Protein AF-A0A523L6T7-F1 (afdb_monomer_lite)

Structure (mmCIF, N/CA/C/O backbone):
data_AF-A0A523L6T7-F1
#
_entry.id   AF-A0A523L6T7-F1
#
loop_
_atom_site.group_PDB
_atom_site.id
_atom_site.type_symbol
_atom_site.label_atom_id
_atom_site.label_alt_id
_atom_site.label_comp_id
_atom_site.label_asym_id
_atom_site.label_entity_id
_atom_site.label_seq_id
_atom_site.pdbx_PDB_ins_code
_atom_site.Cartn_x
_atom_site.Cartn_y
_atom_site.Cartn_z
_atom_site.occupancy
_atom_site.B_iso_or_equiv
_atom_site.auth_seq_id
_atom_site.auth_comp_id
_atom_site.auth_asym_id
_atom_site.auth_atom_id
_atom_site.pdbx_PDB_model_num
ATOM 1 N N . MET A 1 1 ? 24.513 6.303 -35.210 1.00 67.12 1 MET A N 1
ATOM 2 C CA . MET A 1 1 ? 23.893 5.967 -33.908 1.00 67.12 1 MET A CA 1
ATOM 3 C C . MET A 1 1 ? 23.710 4.453 -33.846 1.00 67.12 1 MET A C 1
ATOM 5 O O . MET A 1 1 ? 23.178 3.902 -34.801 1.00 67.12 1 MET A O 1
ATOM 9 N N . ASN A 1 2 ? 24.166 3.759 -32.798 1.00 84.56 2 ASN A N 1
ATOM 10 C CA . ASN A 1 2 ? 23.960 2.308 -32.681 1.00 84.56 2 ASN A CA 1
ATOM 11 C C . ASN A 1 2 ? 22.565 2.016 -32.095 1.00 84.56 2 ASN A C 1
ATOM 13 O O . ASN A 1 2 ? 22.402 1.861 -30.887 1.00 84.56 2 ASN A O 1
ATOM 17 N N . TYR A 1 3 ? 21.551 1.982 -32.961 1.00 86.75 3 TYR A N 1
ATOM 18 C CA . TYR A 1 3 ? 20.147 1.797 -32.574 1.00 86.75 3 TYR 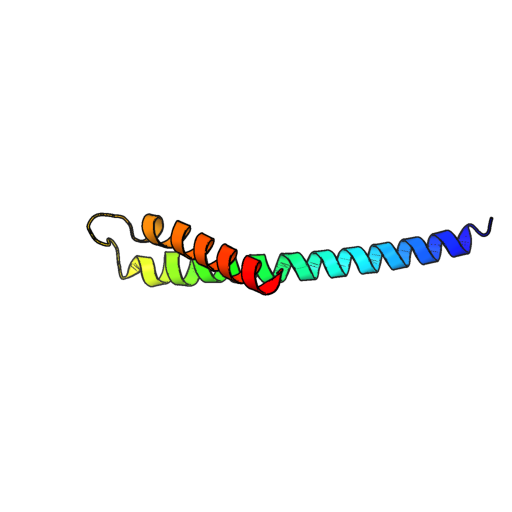A CA 1
ATOM 19 C C . TYR A 1 3 ? 19.867 0.445 -31.904 1.00 86.75 3 TYR A C 1
ATOM 21 O O . TYR A 1 3 ? 18.990 0.357 -31.046 1.00 86.75 3 TYR A O 1
ATOM 29 N N . TYR A 1 4 ? 20.632 -0.594 -32.250 1.00 91.00 4 TYR A N 1
ATOM 30 C CA . TYR A 1 4 ? 20.500 -1.911 -31.632 1.00 91.00 4 TYR A CA 1
ATOM 31 C C . TYR A 1 4 ? 20.894 -1.872 -30.158 1.00 91.00 4 TYR A C 1
ATOM 33 O O . TYR A 1 4 ? 20.116 -2.331 -29.329 1.00 91.00 4 TYR A O 1
ATOM 41 N N . ALA A 1 5 ? 22.035 -1.255 -29.830 1.00 89.56 5 ALA A N 1
ATOM 42 C CA . ALA A 1 5 ? 22.497 -1.110 -28.449 1.00 89.56 5 ALA A CA 1
ATOM 43 C C . ALA A 1 5 ? 21.528 -0.278 -27.592 1.00 89.56 5 ALA A C 1
ATOM 45 O O . ALA A 1 5 ? 21.224 -0.644 -26.459 1.00 89.56 5 ALA A O 1
ATOM 46 N N . VAL A 1 6 ? 20.988 0.812 -28.150 1.00 91.88 6 VAL A N 1
ATOM 47 C CA . VAL A 1 6 ? 19.993 1.647 -27.457 1.00 91.88 6 VAL A CA 1
ATOM 48 C C . VAL A 1 6 ? 18.721 0.849 -27.160 1.00 91.88 6 VAL A C 1
ATOM 50 O O . VAL A 1 6 ? 18.190 0.934 -26.055 1.00 91.88 6 VAL A O 1
ATOM 53 N N . ARG A 1 7 ? 18.253 0.023 -28.107 1.00 92.25 7 ARG A N 1
ATOM 54 C CA . ARG A 1 7 ? 17.049 -0.799 -27.925 1.00 92.25 7 ARG A CA 1
ATOM 55 C C . ARG A 1 7 ? 17.227 -1.865 -26.841 1.00 92.25 7 ARG A C 1
ATOM 57 O O . ARG A 1 7 ? 16.310 -2.055 -26.044 1.00 92.25 7 ARG A O 1
ATOM 64 N N . THR A 1 8 ? 18.370 -2.551 -26.786 1.00 92.50 8 THR A N 1
ATOM 65 C CA . THR A 1 8 ? 18.634 -3.557 -25.741 1.00 92.50 8 THR A CA 1
ATOM 66 C C . THR A 1 8 ? 18.721 -2.929 -24.358 1.00 92.50 8 THR A C 1
ATOM 68 O O . THR A 1 8 ? 18.117 -3.453 -23.425 1.00 92.50 8 THR A O 1
ATOM 71 N N . ILE A 1 9 ? 19.413 -1.793 -24.227 1.00 93.31 9 ILE A N 1
ATOM 72 C CA . ILE A 1 9 ? 19.515 -1.074 -22.950 1.00 93.31 9 ILE A CA 1
ATOM 73 C C . ILE A 1 9 ? 18.138 -0.575 -22.510 1.00 93.31 9 ILE A C 1
ATOM 75 O O . ILE A 1 9 ? 17.757 -0.779 -21.362 1.00 93.31 9 ILE A O 1
ATOM 79 N N . TYR A 1 10 ? 17.357 0.005 -23.425 1.00 94.50 10 TYR A N 1
ATOM 80 C CA . TYR A 1 10 ? 16.015 0.495 -23.121 1.00 94.50 10 TYR A CA 1
ATOM 81 C C . TYR A 1 10 ? 15.092 -0.617 -22.607 1.00 94.50 10 TYR A C 1
ATOM 83 O O . TYR A 1 10 ? 14.460 -0.464 -21.565 1.00 94.50 10 TYR A O 1
ATOM 91 N N . LEU A 1 11 ? 15.041 -1.762 -23.296 1.00 93.50 11 LEU A N 1
ATOM 92 C CA . LEU A 1 11 ? 14.210 -2.892 -22.867 1.00 93.50 11 LEU A CA 1
ATOM 93 C C . LEU A 1 11 ? 14.658 -3.451 -21.510 1.00 93.50 11 LEU A C 1
ATOM 95 O O . LEU A 1 11 ? 13.816 -3.794 -20.681 1.00 93.50 11 LEU A O 1
ATOM 99 N N . PHE A 1 12 ? 15.968 -3.513 -21.266 1.00 94.31 12 PHE A N 1
ATOM 100 C CA . PHE A 1 12 ? 16.515 -3.966 -19.991 1.00 94.31 12 PHE A CA 1
ATOM 101 C C . PHE A 1 12 ? 16.167 -3.011 -18.839 1.00 94.31 12 PHE A C 1
ATOM 103 O O . PHE A 1 12 ? 15.714 -3.456 -17.783 1.00 94.31 12 PHE A O 1
ATOM 110 N N . GLU A 1 13 ? 16.317 -1.703 -19.056 1.00 94.12 13 GLU A N 1
ATOM 111 C CA . GLU A 1 13 ? 15.934 -0.670 -18.090 1.00 94.12 13 GLU A CA 1
ATOM 112 C C . GLU A 1 13 ? 14.438 -0.711 -17.781 1.00 94.12 13 GLU A C 1
ATOM 114 O O . GLU A 1 13 ? 14.052 -0.716 -16.614 1.00 94.12 13 GLU A O 1
ATOM 119 N N . MET A 1 14 ? 13.587 -0.818 -18.806 1.00 95.06 14 MET A N 1
ATOM 120 C CA . MET A 1 14 ? 12.136 -0.896 -18.623 1.00 95.06 14 MET A CA 1
ATOM 121 C C . MET A 1 14 ? 11.716 -2.151 -17.853 1.00 95.06 14 MET A C 1
ATOM 123 O O . MET A 1 14 ? 10.891 -2.065 -16.943 1.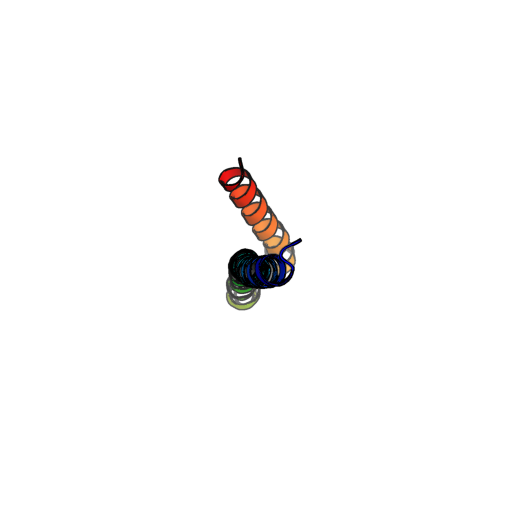00 95.06 14 MET A O 1
ATOM 127 N N . ALA A 1 15 ? 12.325 -3.305 -18.138 1.00 92.56 15 ALA A N 1
ATOM 128 C CA . ALA A 1 15 ? 12.050 -4.537 -17.401 1.00 92.56 15 ALA A CA 1
ATOM 129 C C . ALA A 1 15 ? 12.490 -4.456 -15.928 1.00 92.56 15 ALA A C 1
ATOM 131 O O . ALA A 1 15 ? 11.838 -5.020 -15.044 1.00 92.56 15 ALA A O 1
ATOM 132 N N . ARG A 1 16 ? 13.597 -3.761 -15.641 1.00 91.06 16 ARG A N 1
ATOM 133 C CA . ARG A 1 16 ? 14.055 -3.510 -14.270 1.00 91.06 16 ARG A CA 1
ATOM 134 C C . ARG A 1 16 ? 13.134 -2.531 -13.546 1.00 91.06 16 ARG A C 1
ATOM 136 O O . ARG A 1 16 ? 12.697 -2.841 -12.443 1.00 91.06 16 ARG A O 1
ATOM 143 N N . ALA A 1 17 ? 12.807 -1.403 -14.172 1.00 89.31 17 ALA A N 1
ATOM 144 C CA . ALA A 1 17 ? 11.939 -0.381 -13.598 1.00 89.31 17 ALA A CA 1
ATOM 145 C C . ALA A 1 17 ? 10.568 -0.957 -13.223 1.00 89.31 17 ALA A C 1
ATOM 147 O O . ALA A 1 17 ? 10.096 -0.748 -12.107 1.00 89.31 17 ALA A O 1
ATOM 148 N N . TRP A 1 18 ? 9.974 -1.763 -14.109 1.00 89.31 18 TRP A N 1
ATOM 149 C CA . TRP A 1 18 ? 8.692 -2.414 -13.847 1.00 89.31 18 TRP A CA 1
ATOM 150 C C . TRP A 1 18 ? 8.732 -3.321 -12.613 1.00 89.31 18 TRP A C 1
ATOM 152 O O . TRP A 1 18 ? 7.844 -3.269 -11.766 1.00 89.31 18 TRP A O 1
ATOM 162 N N . ARG A 1 19 ? 9.792 -4.124 -12.470 1.00 87.94 19 ARG A N 1
ATOM 163 C CA . ARG A 1 19 ? 9.968 -5.024 -11.323 1.00 87.94 19 ARG A CA 1
ATOM 164 C C . ARG A 1 19 ? 10.119 -4.259 -10.010 1.00 87.94 19 ARG A C 1
ATOM 166 O O . ARG A 1 19 ? 9.492 -4.631 -9.023 1.00 87.94 19 ARG A O 1
ATOM 173 N N . THR A 1 20 ? 10.916 -3.191 -10.012 1.00 87.56 20 THR A N 1
ATOM 174 C CA . THR A 1 20 ? 11.124 -2.344 -8.831 1.00 87.56 20 THR A CA 1
ATOM 175 C C . THR A 1 20 ? 9.832 -1.651 -8.408 1.00 87.56 20 THR A C 1
ATOM 177 O O . THR A 1 20 ? 9.511 -1.659 -7.225 1.00 87.56 20 THR A O 1
ATOM 180 N N . LEU A 1 21 ? 9.058 -1.116 -9.361 1.00 84.56 21 LEU A N 1
ATOM 181 C CA . LEU A 1 21 ? 7.755 -0.497 -9.091 1.00 84.56 21 LEU A CA 1
ATOM 182 C C . LEU A 1 21 ? 6.754 -1.495 -8.503 1.00 84.56 21 LEU A C 1
ATOM 184 O O . LEU A 1 21 ? 6.043 -1.186 -7.551 1.00 84.56 21 LEU A O 1
ATOM 188 N N . PHE A 1 22 ? 6.709 -2.710 -9.048 1.00 84.94 22 PHE A N 1
ATOM 189 C CA . PHE A 1 22 ? 5.820 -3.741 -8.526 1.00 84.94 22 PHE A CA 1
ATOM 190 C C . PHE A 1 22 ? 6.201 -4.110 -7.087 1.00 84.94 22 PHE A C 1
ATOM 192 O O . PHE A 1 22 ? 5.344 -4.167 -6.213 1.00 84.94 22 PHE A O 1
ATOM 199 N N . GLN A 1 23 ? 7.493 -4.286 -6.804 1.00 79.94 23 GLN A N 1
ATOM 200 C CA . GLN A 1 23 ? 7.973 -4.599 -5.458 1.00 79.94 23 GLN A CA 1
ATOM 201 C C . GLN A 1 23 ? 7.696 -3.473 -4.447 1.00 79.94 23 GLN A C 1
ATOM 203 O O . GLN A 1 23 ? 7.311 -3.759 -3.312 1.00 79.94 23 GLN A O 1
ATOM 208 N N . SER A 1 24 ? 7.866 -2.209 -4.845 1.00 81.88 24 SER A N 1
ATOM 209 C CA . SER A 1 24 ? 7.688 -1.061 -3.950 1.00 81.88 24 SER A CA 1
ATOM 210 C C . SER A 1 24 ? 6.225 -0.749 -3.637 1.00 81.88 24 SER A C 1
ATOM 212 O O . SER A 1 24 ? 5.953 -0.196 -2.578 1.00 81.8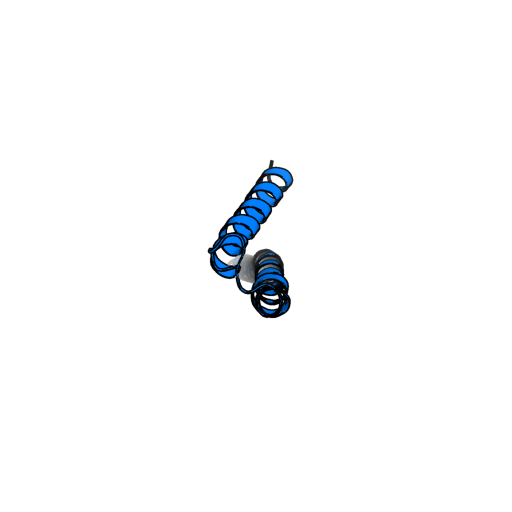8 24 SER A O 1
ATOM 214 N N . ILE A 1 25 ? 5.282 -1.124 -4.506 1.00 84.88 25 ILE A N 1
ATOM 215 C CA . ILE A 1 25 ? 3.843 -0.894 -4.292 1.00 84.88 25 ILE A CA 1
ATOM 216 C C . ILE A 1 25 ? 3.176 -2.101 -3.628 1.00 84.88 25 ILE A C 1
ATOM 218 O O . ILE A 1 25 ? 2.355 -1.939 -2.727 1.00 84.88 25 ILE A O 1
ATOM 222 N N . VAL A 1 26 ? 3.528 -3.322 -4.040 1.00 87.25 26 VAL A N 1
ATOM 223 C CA . VAL A 1 26 ? 2.864 -4.538 -3.547 1.00 87.25 26 VAL A CA 1
ATOM 224 C C . VAL A 1 26 ? 3.050 -4.706 -2.040 1.00 87.25 26 VAL A C 1
ATOM 226 O O . VAL A 1 26 ? 2.085 -5.020 -1.349 1.00 87.25 26 VAL A O 1
ATOM 229 N N . SER A 1 27 ? 4.255 -4.460 -1.520 1.00 84.19 27 SER A N 1
ATOM 230 C CA . SER A 1 27 ? 4.563 -4.610 -0.090 1.00 84.19 27 SER A CA 1
ATOM 231 C C . SER A 1 27 ? 3.707 -3.710 0.831 1.00 84.19 27 SER A C 1
ATOM 233 O O . SER A 1 27 ? 3.036 -4.246 1.726 1.00 84.19 27 SER A O 1
ATOM 235 N N . PRO A 1 28 ? 3.644 -2.375 0.622 1.00 83.19 28 PRO A N 1
ATOM 236 C CA . PRO A 1 28 ? 2.796 -1.508 1.436 1.00 83.19 28 PRO A CA 1
ATOM 237 C C . PRO A 1 28 ? 1.307 -1.827 1.281 1.00 83.19 28 PRO A C 1
ATOM 239 O O . PRO A 1 28 ? 0.614 -1.920 2.289 1.00 83.19 28 PRO A O 1
ATOM 242 N N . VAL A 1 29 ? 0.817 -2.081 0.060 1.00 86.00 29 VAL A N 1
ATOM 243 C CA . VAL A 1 29 ? -0.607 -2.389 -0.166 1.00 86.00 29 VAL A CA 1
ATOM 244 C C . VAL A 1 29 ? -1.031 -3.654 0.582 1.00 86.00 29 VAL A C 1
ATOM 246 O O . VAL A 1 29 ? -2.042 -3.630 1.281 1.00 86.00 29 VAL A O 1
ATOM 249 N N . LEU A 1 30 ? -0.246 -4.736 0.500 1.00 88.44 30 LEU A N 1
ATOM 250 C CA . LEU A 1 30 ? -0.546 -5.980 1.216 1.00 88.44 30 LEU A CA 1
ATOM 251 C C . LEU A 1 30 ? -0.604 -5.765 2.726 1.00 88.44 30 LEU A C 1
ATOM 253 O O . LEU A 1 30 ? -1.545 -6.218 3.373 1.00 88.44 30 LEU A O 1
ATOM 257 N N . SER A 1 31 ? 0.378 -5.053 3.279 1.00 85.00 31 SER A N 1
ATOM 258 C CA . SER A 1 31 ? 0.427 -4.758 4.711 1.00 85.00 31 SER A CA 1
ATOM 259 C C . SER A 1 31 ? -0.804 -3.969 5.152 1.00 85.00 31 SER A C 1
ATOM 261 O O . SER A 1 31 ? -1.483 -4.367 6.097 1.00 85.00 31 SER A O 1
ATOM 263 N N . THR A 1 32 ? -1.149 -2.895 4.437 1.00 83.62 32 THR A N 1
ATOM 264 C CA . THR A 1 32 ? -2.328 -2.077 4.739 1.00 83.62 32 THR A CA 1
ATOM 265 C C . THR A 1 32 ? -3.616 -2.897 4.652 1.00 83.62 32 THR A C 1
ATOM 267 O O . THR A 1 32 ? -4.436 -2.841 5.568 1.00 83.62 32 THR A O 1
ATOM 270 N N . SER A 1 33 ? -3.790 -3.714 3.608 1.00 86.38 33 SER A N 1
ATOM 271 C CA . SER A 1 33 ? -4.962 -4.586 3.470 1.00 86.38 33 SER A CA 1
ATOM 272 C C . SER A 1 33 ? -5.067 -5.610 4.601 1.00 86.38 33 SER A C 1
ATOM 274 O O . SER A 1 33 ? -6.147 -5.786 5.160 1.00 86.38 33 SER A O 1
ATOM 276 N N . LEU A 1 34 ? -3.961 -6.252 4.985 1.00 87.44 34 LEU A N 1
ATOM 277 C CA . LEU A 1 34 ? -3.942 -7.201 6.100 1.00 87.44 34 LEU A CA 1
ATOM 278 C C . LEU A 1 34 ? -4.283 -6.521 7.430 1.00 87.44 34 LEU A C 1
ATOM 280 O O . LEU A 1 34 ? -5.073 -7.068 8.199 1.00 87.44 34 LEU A O 1
ATOM 284 N N . TYR A 1 35 ? -3.767 -5.312 7.678 1.00 83.50 35 TYR A N 1
ATOM 285 C CA . TYR A 1 35 ? -4.141 -4.518 8.849 1.00 83.50 35 TYR A CA 1
ATOM 286 C C . TYR A 1 35 ? -5.646 -4.231 8.878 1.00 83.50 35 TYR A C 1
ATOM 288 O O . TYR A 1 35 ? -6.292 -4.465 9.898 1.00 83.50 35 TYR A O 1
ATOM 296 N N . PHE A 1 36 ? -6.237 -3.806 7.760 1.00 79.75 36 PHE A N 1
ATOM 297 C CA . PHE A 1 36 ? -7.682 -3.587 7.689 1.00 79.75 36 PHE A CA 1
ATOM 298 C C . PHE A 1 36 ? -8.498 -4.865 7.909 1.00 79.75 36 PHE A C 1
ATOM 300 O O . PHE A 1 36 ? -9.512 -4.818 8.599 1.00 79.75 36 PHE A O 1
ATOM 307 N N . VAL A 1 37 ? -8.073 -6.011 7.373 1.00 83.19 37 VAL A N 1
ATOM 308 C CA . VAL A 1 37 ? -8.792 -7.283 7.556 1.00 83.19 37 VAL A CA 1
ATOM 309 C C . VAL A 1 37 ? -8.712 -7.762 9.007 1.00 83.19 37 VAL A C 1
ATOM 311 O O . VAL A 1 37 ? -9.735 -8.095 9.606 1.00 83.19 37 VAL A O 1
ATOM 314 N N . VAL A 1 38 ? -7.517 -7.778 9.598 1.00 81.25 38 VAL A N 1
ATOM 315 C CA . VAL A 1 38 ? -7.318 -8.273 10.968 1.00 81.25 38 VAL A CA 1
ATOM 316 C C . VAL A 1 38 ? -7.972 -7.339 11.979 1.00 81.25 38 VAL A C 1
ATOM 318 O O . VAL A 1 38 ? -8.755 -7.778 12.820 1.00 81.25 38 VAL A O 1
ATOM 321 N N . PHE A 1 39 ? -7.692 -6.043 11.896 1.00 73.94 39 PHE A N 1
ATOM 322 C CA . PHE A 1 39 ? -8.205 -5.102 12.878 1.00 73.94 39 PHE A CA 1
ATOM 323 C C . PHE A 1 39 ? -9.655 -4.723 12.572 1.00 73.94 39 PHE A C 1
ATOM 325 O O . PHE A 1 39 ? -10.511 -4.857 13.438 1.00 73.94 39 PHE A O 1
ATOM 332 N N . GLY A 1 40 ? -9.980 -4.357 11.334 1.00 73.25 40 GLY A N 1
ATOM 333 C CA . GLY A 1 40 ? -11.333 -3.945 10.955 1.00 73.25 40 GLY A CA 1
ATOM 334 C C . GLY A 1 40 ? -12.362 -5.077 10.992 1.00 73.25 40 GLY A C 1
ATOM 335 O O . GLY A 1 40 ? -13.399 -4.925 11.633 1.00 73.25 40 GLY A O 1
ATOM 336 N N . ALA A 1 41 ? -12.097 -6.213 10.339 1.00 71.56 41 ALA A N 1
ATOM 337 C CA . ALA A 1 41 ? -13.087 -7.290 10.231 1.00 71.56 41 ALA A CA 1
ATOM 338 C C . ALA A 1 41 ? -13.000 -8.311 11.379 1.00 71.56 41 ALA A C 1
ATOM 340 O O . ALA A 1 41 ? -14.025 -8.666 11.963 1.00 71.56 41 ALA A O 1
ATOM 341 N N . ALA A 1 42 ? -11.799 -8.782 11.737 1.00 71.19 42 ALA A N 1
ATOM 342 C CA . ALA A 1 42 ? -11.672 -9.846 12.737 1.00 71.19 42 ALA A CA 1
ATOM 343 C C . ALA A 1 42 ? -11.873 -9.338 14.177 1.00 71.19 42 ALA A C 1
ATOM 345 O O . ALA A 1 42 ? -12.603 -9.971 14.943 1.00 71.19 42 ALA A O 1
ATOM 346 N N . ILE A 1 43 ? -11.293 -8.190 14.546 1.00 71.62 43 ILE A N 1
ATOM 347 C CA . ILE A 1 43 ? -11.470 -7.602 15.888 1.00 71.62 43 ILE A CA 1
ATOM 348 C C . ILE A 1 43 ? -12.766 -6.786 15.994 1.00 71.62 43 ILE A C 1
ATOM 350 O O . ILE A 1 43 ? -13.450 -6.891 17.013 1.00 71.62 43 ILE A O 1
ATOM 354 N N . GLY A 1 44 ? -13.169 -6.062 14.943 1.00 66.50 44 GLY A N 1
ATOM 355 C CA . GLY A 1 44 ? -14.431 -5.305 14.927 1.00 66.50 44 GLY A CA 1
ATOM 356 C C . GLY A 1 44 ? -15.683 -6.163 15.159 1.00 66.50 44 GLY A C 1
ATOM 357 O O . GLY A 1 44 ? -16.663 -5.686 15.720 1.00 66.50 44 GLY A O 1
ATOM 358 N N . SER A 1 45 ? -15.641 -7.461 14.830 1.00 66.56 45 SER A N 1
ATOM 359 C CA . SER A 1 45 ? -16.728 -8.401 15.161 1.00 66.56 45 SER A CA 1
ATOM 360 C C . SER A 1 45 ? -16.870 -8.699 16.664 1.00 66.56 45 SER A C 1
ATOM 362 O O . SER A 1 45 ? -17.931 -9.132 17.107 1.00 66.56 45 SER A O 1
ATOM 364 N N . ARG A 1 46 ? -15.812 -8.475 17.458 1.00 66.31 46 ARG A N 1
ATOM 365 C CA . ARG A 1 46 ? -15.785 -8.699 18.915 1.00 66.31 46 ARG A CA 1
ATOM 366 C C . ARG A 1 46 ? -15.964 -7.412 19.724 1.00 66.31 46 ARG A C 1
ATOM 368 O O . ARG A 1 46 ? -16.360 -7.490 20.881 1.00 66.31 46 ARG A O 1
ATOM 375 N N . ILE A 1 47 ? -15.678 -6.254 19.128 1.00 65.31 47 ILE A N 1
ATOM 376 C CA . ILE A 1 47 ? -15.836 -4.923 19.727 1.00 65.31 47 ILE A CA 1
ATOM 377 C C . ILE A 1 47 ? -16.723 -4.109 18.781 1.00 65.31 47 ILE A C 1
ATOM 379 O O . ILE A 1 47 ? -16.230 -3.523 17.822 1.00 65.31 47 ILE A O 1
ATOM 383 N N . ALA A 1 48 ? -18.036 -4.115 19.020 1.00 64.06 48 ALA A N 1
ATOM 384 C CA . ALA A 1 48 ? -18.997 -3.445 18.141 1.00 64.06 48 ALA A CA 1
ATOM 385 C C . ALA A 1 48 ? -18.898 -1.909 18.231 1.00 64.06 48 ALA A C 1
ATOM 387 O O . ALA A 1 48 ? -18.904 -1.223 17.206 1.00 64.06 48 ALA A O 1
ATOM 388 N N . GLU A 1 49 ? -18.739 -1.371 19.445 1.00 67.12 49 GLU A N 1
ATOM 389 C CA . GLU A 1 49 ? -18.648 0.068 19.700 1.00 67.12 49 GLU A CA 1
ATOM 390 C C . GLU A 1 49 ? -17.595 0.384 20.764 1.00 67.12 49 GLU A C 1
ATOM 392 O O . GLU A 1 49 ? -17.439 -0.342 21.748 1.00 67.12 49 GLU A O 1
ATOM 397 N N . ILE A 1 50 ? -16.889 1.494 20.561 1.00 67.75 50 ILE A N 1
ATOM 398 C CA . ILE A 1 50 ? -16.037 2.139 21.559 1.00 67.75 50 ILE A CA 1
ATOM 399 C C . ILE A 1 50 ? -16.686 3.488 21.854 1.00 67.75 50 ILE A C 1
ATOM 401 O O . ILE A 1 50 ? -16.798 4.316 20.955 1.00 67.75 50 ILE A O 1
ATOM 405 N N . GLU A 1 51 ? -17.137 3.702 23.091 1.00 71.88 51 GLU A N 1
ATOM 406 C CA . GLU A 1 51 ? -17.709 4.988 23.538 1.00 71.88 51 GLU A CA 1
ATOM 407 C C . GLU A 1 51 ? -18.864 5.516 22.649 1.00 71.88 51 GLU A C 1
ATOM 409 O O . GLU A 1 51 ? -19.040 6.720 22.484 1.00 71.88 51 GLU A O 1
ATOM 414 N N . GLY A 1 52 ? -19.666 4.614 22.063 1.00 72.81 52 GLY A N 1
ATOM 415 C CA . GLY A 1 52 ? -20.782 4.958 21.166 1.00 72.81 52 GLY A CA 1
ATOM 416 C C . GLY A 1 52 ? -20.381 5.244 19.711 1.00 72.81 52 GLY A C 1
ATOM 417 O O . GLY A 1 52 ? -21.221 5.641 18.905 1.00 72.81 52 GLY A O 1
ATOM 418 N N . VAL A 1 53 ? -19.109 5.044 19.351 1.00 74.19 53 VAL A N 1
ATOM 419 C CA . VAL A 1 53 ? -18.595 5.148 17.979 1.00 74.19 53 VAL A CA 1
ATOM 420 C C . VAL A 1 53 ? -18.241 3.758 17.457 1.00 74.19 53 VAL A C 1
ATOM 422 O O . VAL A 1 53 ? -17.614 2.953 18.148 1.00 74.19 53 VAL A O 1
ATOM 425 N N . SER A 1 54 ? -18.616 3.469 16.205 1.00 77.88 54 SER A N 1
ATOM 426 C CA . SER A 1 54 ? -18.264 2.193 15.573 1.00 77.88 54 SER A CA 1
ATOM 427 C C . SER A 1 54 ? -16.744 1.998 15.547 1.00 77.88 54 SER A C 1
ATOM 429 O O . SER A 1 54 ? -15.993 2.894 15.149 1.00 77.88 54 SER A O 1
ATOM 431 N N . TYR A 1 55 ? -16.283 0.804 15.923 1.00 75.81 55 TYR A N 1
ATOM 432 C CA . TYR A 1 55 ? -14.857 0.464 15.952 1.00 75.81 55 TYR A CA 1
ATOM 433 C C . TYR A 1 55 ? -14.154 0.737 14.610 1.00 75.81 55 TYR A C 1
ATOM 435 O O . TYR A 1 55 ? -13.030 1.238 14.571 1.00 75.81 55 TYR A O 1
ATOM 443 N N . GLY A 1 56 ? -14.851 0.478 13.497 1.00 73.25 56 GLY A N 1
ATOM 444 C CA . GLY A 1 56 ? -14.368 0.766 12.146 1.00 73.25 56 GLY A CA 1
ATOM 445 C C . GLY A 1 56 ? -14.049 2.248 11.919 1.00 73.25 56 GLY A C 1
ATOM 446 O O . GLY A 1 56 ? -12.992 2.568 11.379 1.00 73.25 56 GLY A O 1
ATOM 447 N N . ALA A 1 57 ? -14.915 3.157 12.379 1.00 75.94 57 ALA A N 1
ATOM 448 C CA . ALA A 1 57 ? -14.701 4.599 12.249 1.00 75.94 57 ALA A CA 1
ATOM 449 C C . ALA A 1 57 ? -13.522 5.106 13.098 1.00 75.94 57 ALA A C 1
ATOM 451 O O . ALA A 1 57 ? -12.854 6.059 12.705 1.00 75.94 57 ALA A O 1
ATOM 452 N N . PHE A 1 58 ? -1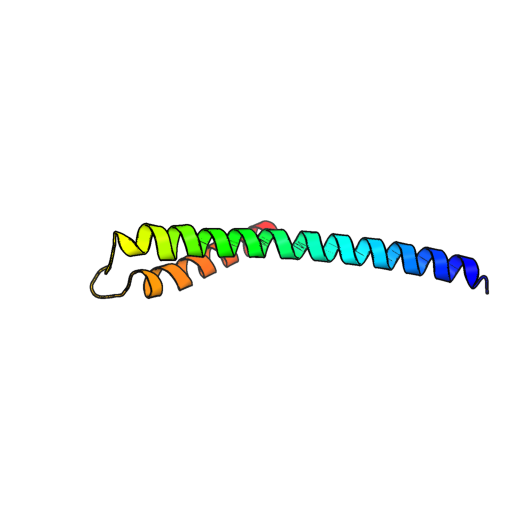3.235 4.454 14.227 1.00 76.88 58 PHE A N 1
ATOM 453 C CA . PHE A 1 58 ? -12.100 4.793 15.086 1.00 76.88 58 PHE A CA 1
ATOM 454 C C . PHE A 1 58 ? -10.763 4.260 14.548 1.00 76.88 58 PHE A C 1
ATOM 456 O O . PHE A 1 58 ? -9.748 4.957 14.585 1.00 76.88 58 PHE A O 1
ATOM 463 N N . ILE A 1 59 ? -10.738 3.030 14.024 1.00 79.25 59 ILE A N 1
ATOM 464 C CA . ILE A 1 59 ? -9.475 2.379 13.660 1.00 79.25 59 ILE A CA 1
ATOM 465 C C . ILE A 1 59 ? -8.927 2.800 12.295 1.00 79.25 59 ILE A C 1
ATOM 467 O O . ILE A 1 59 ? -7.709 2.838 12.122 1.00 79.25 59 ILE A O 1
ATOM 471 N N . VAL A 1 60 ? -9.793 3.151 11.335 1.00 78.19 60 VAL A N 1
ATOM 472 C CA . VAL A 1 60 ? -9.364 3.570 9.987 1.00 78.19 60 VAL A CA 1
ATOM 473 C C . VAL A 1 60 ? -8.406 4.777 10.056 1.00 78.19 60 VAL A C 1
ATOM 475 O O . VAL A 1 60 ? -7.303 4.670 9.514 1.00 78.19 60 VAL A O 1
ATOM 478 N N . PRO A 1 61 ? -8.725 5.884 10.762 1.00 8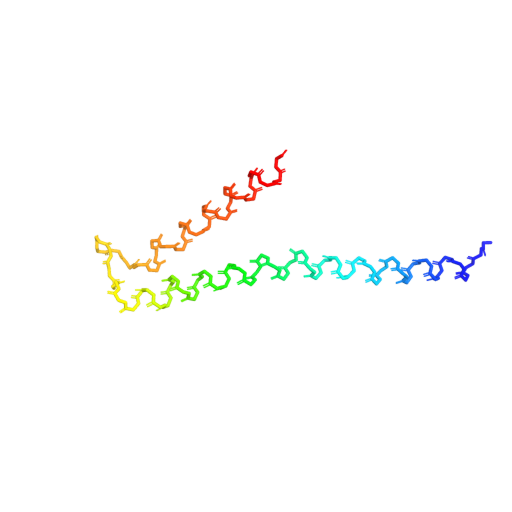2.88 61 PRO A N 1
ATOM 479 C CA . PRO A 1 61 ? -7.796 7.006 10.922 1.00 82.88 61 PRO A CA 1
ATOM 480 C C . PRO A 1 61 ? -6.527 6.640 11.706 1.00 82.88 61 PRO A C 1
ATOM 482 O O . PRO A 1 61 ? -5.441 7.110 11.367 1.00 82.88 61 PRO A O 1
ATOM 485 N N . GLY A 1 62 ? -6.636 5.779 12.726 1.00 84.12 62 GLY A N 1
ATOM 486 C CA . GLY A 1 62 ? -5.494 5.340 13.536 1.00 84.12 62 GLY A CA 1
ATOM 487 C C . GLY A 1 62 ? -4.452 4.557 12.731 1.00 84.12 62 GLY A C 1
ATOM 488 O O . GLY A 1 62 ? -3.254 4.821 12.841 1.00 84.12 62 GLY A O 1
ATOM 489 N N . LEU A 1 63 ? -4.898 3.645 11.861 1.00 82.56 63 LEU A N 1
ATOM 490 C CA . LEU A 1 63 ? -4.015 2.895 10.961 1.00 82.56 63 LEU A CA 1
ATOM 491 C C . LEU A 1 63 ? -3.354 3.803 9.914 1.00 82.56 63 LEU A C 1
ATOM 493 O O . LEU A 1 63 ? -2.173 3.627 9.609 1.00 82.56 63 LEU A O 1
ATOM 497 N N . ILE A 1 64 ? -4.080 4.805 9.404 1.00 82.50 64 ILE A N 1
ATOM 498 C CA . ILE A 1 64 ? -3.519 5.813 8.492 1.00 82.50 64 ILE A CA 1
ATOM 499 C C . ILE A 1 64 ? -2.421 6.618 9.201 1.00 82.50 64 ILE A C 1
ATOM 501 O O . ILE A 1 64 ? -1.335 6.779 8.647 1.00 82.50 64 ILE A O 1
ATOM 505 N N . MET A 1 65 ? -2.653 7.061 10.440 1.00 87.56 65 MET A N 1
ATOM 506 C CA . MET A 1 65 ? -1.651 7.787 11.232 1.00 87.56 65 MET A CA 1
ATOM 507 C C . MET A 1 65 ? -0.403 6.944 11.509 1.00 87.56 65 MET A C 1
ATOM 509 O O . MET A 1 65 ? 0.712 7.436 11.345 1.00 87.56 65 MET A O 1
ATOM 513 N N . LEU A 1 66 ? -0.563 5.664 11.860 1.00 85.25 66 LEU A N 1
ATOM 514 C CA . LEU A 1 66 ? 0.569 4.751 12.042 1.00 85.25 66 LEU A CA 1
ATOM 515 C C . LEU A 1 66 ? 1.383 4.595 10.747 1.00 85.25 66 LEU A C 1
ATOM 517 O O . LEU A 1 66 ? 2.616 4.631 10.776 1.00 85.25 66 LEU A O 1
ATOM 521 N N . SER A 1 67 ? 0.703 4.455 9.605 1.00 80.69 67 SER A N 1
ATOM 522 C CA . SER A 1 67 ? 1.361 4.360 8.301 1.00 80.69 67 SER A CA 1
ATOM 523 C C . SER A 1 67 ? 2.104 5.645 7.934 1.00 80.69 67 SER A C 1
ATOM 525 O O . SER A 1 67 ? 3.210 5.571 7.405 1.00 80.69 67 SER A O 1
ATOM 527 N N . LEU A 1 68 ? 1.532 6.815 8.220 1.00 83.19 68 LEU A N 1
ATOM 528 C CA . LEU A 1 68 ? 2.190 8.095 7.969 1.00 83.19 68 LEU A CA 1
ATOM 529 C C . LEU A 1 68 ? 3.439 8.254 8.838 1.00 83.19 68 LEU A C 1
ATOM 531 O O . LEU A 1 68 ? 4.500 8.553 8.304 1.00 83.19 68 LEU A O 1
ATOM 535 N N . LEU A 1 69 ? 3.352 7.975 10.142 1.00 87.12 69 LEU A N 1
ATOM 536 C CA . LEU A 1 69 ? 4.497 8.078 11.054 1.00 87.12 69 LEU A CA 1
ATOM 537 C C . LEU A 1 69 ? 5.639 7.134 10.668 1.00 87.12 69 LEU A C 1
ATOM 539 O O . LEU A 1 69 ? 6.798 7.543 10.630 1.00 87.12 69 LEU A O 1
ATOM 543 N N . THR A 1 70 ? 5.322 5.878 10.352 1.00 83.06 70 THR A N 1
ATOM 544 C CA . THR A 1 70 ? 6.332 4.897 9.928 1.00 83.06 70 THR A CA 1
ATOM 545 C C . THR A 1 70 ? 7.001 5.302 8.618 1.00 83.06 70 THR A C 1
ATOM 547 O O . THR A 1 70 ? 8.224 5.223 8.521 1.00 83.06 70 THR A O 1
ATOM 550 N N . GLN A 1 71 ? 6.243 5.809 7.640 1.00 83.00 71 GLN A N 1
AT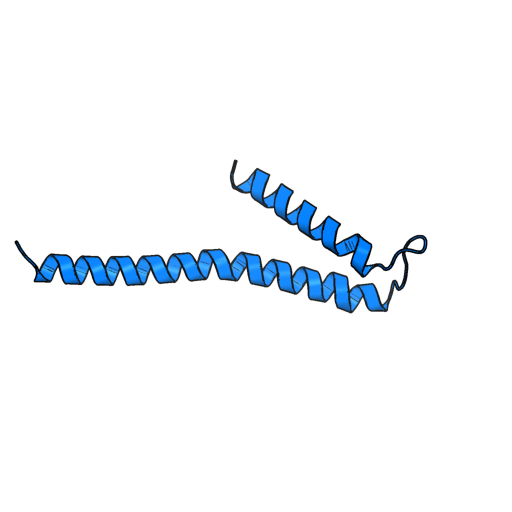OM 551 C CA . GLN A 1 71 ? 6.831 6.330 6.406 1.00 83.00 71 GLN A CA 1
ATOM 552 C C . GLN A 1 71 ? 7.638 7.613 6.618 1.00 83.00 71 GLN A C 1
ATOM 554 O O . GLN A 1 71 ? 8.683 7.752 5.991 1.00 83.00 71 GLN A O 1
ATOM 559 N N . SER A 1 72 ? 7.211 8.519 7.500 1.00 82.56 72 SER A N 1
ATOM 560 C CA . SER A 1 72 ? 7.964 9.733 7.837 1.00 82.56 72 SER A CA 1
ATOM 561 C C . SER A 1 72 ? 9.295 9.429 8.516 1.00 82.56 72 SER A C 1
ATOM 563 O O . SER A 1 72 ? 10.255 10.145 8.276 1.00 82.56 72 SER A O 1
ATOM 565 N N . ILE A 1 73 ? 9.374 8.377 9.335 1.00 83.88 73 ILE A N 1
ATOM 566 C CA . ILE A 1 73 ? 10.632 7.952 9.966 1.00 83.88 73 ILE A CA 1
ATOM 567 C C . ILE A 1 73 ? 11.522 7.200 8.969 1.00 83.88 73 ILE A C 1
ATOM 569 O O . ILE A 1 73 ? 12.731 7.386 8.974 1.00 83.88 73 ILE A O 1
ATOM 573 N N . ALA A 1 74 ? 10.947 6.344 8.121 1.00 78.31 74 ALA A N 1
ATOM 574 C CA . ALA A 1 74 ? 11.717 5.525 7.185 1.00 78.31 74 ALA A CA 1
ATOM 575 C C . ALA A 1 74 ? 12.221 6.290 5.945 1.00 78.31 74 ALA A C 1
ATOM 577 O O . ALA A 1 74 ? 13.178 5.842 5.319 1.00 78.31 74 ALA A O 1
ATOM 578 N N . ASN A 1 75 ? 11.566 7.397 5.568 1.00 69.81 75 ASN A N 1
ATOM 579 C CA . ASN A 1 75 ? 11.928 8.235 4.414 1.00 69.81 75 ASN A CA 1
ATOM 580 C C . ASN A 1 75 ? 12.539 9.600 4.805 1.00 69.81 75 ASN A C 1
ATOM 582 O O . ASN A 1 75 ? 12.693 10.449 3.925 1.00 69.81 75 ASN A O 1
ATOM 586 N N . ALA A 1 76 ? 12.839 9.830 6.088 1.00 54.66 76 ALA A N 1
ATOM 587 C CA . ALA A 1 76 ? 13.658 10.956 6.556 1.00 54.66 76 ALA A CA 1
ATOM 588 C C . ALA A 1 76 ? 15.142 10.570 6.562 1.00 54.66 76 ALA A C 1
ATOM 590 O O . ALA A 1 76 ? 15.967 11.450 6.232 1.00 54.66 76 ALA A O 1
#

pLDDT: mean 81.39, std 8.73, range [54.66, 95.06]

Secondary structure (DSSP, 8-state):
--HHHHHHHHHHHHHHHHHHHHHHHHHHHHHHHHHIIIIIIIITTT--EETTEEHHHHHHHHHHHHHHHHHHHHT-

Foldseek 3Di:
DPVVVVVVVVVVVVVVVVVVVCVVPVVVVVVLVVCCCCQVPVVQVVVQDDPNHGSNVVVVVVSVVVVVVVCVVVVD

Radius of gyration: 20.82 Å; chains: 1; bounding box: 45×21×57 Å

Sequence (76 aa):
MNYYAVRTIYLFEMARAWRTLFQSIVSPVLSTSLYFVVFGAAIGSRIAEIEGVSYGAFIVPGLIMLSLLTQSIANA